Protein AF-A0A512CD58-F1 (afdb_monomer)

Organism: NCBI:txid1350429

Structure (mmCIF, N/CA/C/O backbone):
data_AF-A0A512CD58-F1
#
_entry.id   AF-A0A512CD58-F1
#
loop_
_atom_site.group_PDB
_atom_site.id
_atom_site.type_symbol
_atom_site.label_atom_id
_atom_site.label_alt_id
_atom_site.label_comp_id
_atom_site.label_asym_id
_atom_site.label_entity_id
_atom_site.label_seq_id
_atom_site.pdbx_PDB_ins_code
_atom_site.Cartn_x
_atom_site.Cartn_y
_atom_site.Cartn_z
_atom_site.occupancy
_atom_site.B_iso_or_equiv
_atom_site.auth_seq_id
_atom_site.auth_comp_id
_atom_site.auth_asym_id
_atom_site.auth_atom_id
_atom_site.pdbx_PDB_model_num
ATOM 1 N N . MET A 1 1 ? -15.298 -20.576 29.309 1.00 39.88 1 MET A N 1
ATOM 2 C CA . MET A 1 1 ? -14.193 -19.638 29.587 1.00 39.88 1 MET A CA 1
ATOM 3 C C . MET A 1 1 ? -14.204 -18.574 28.503 1.00 39.88 1 MET A C 1
ATOM 5 O O . MET A 1 1 ? -13.959 -18.889 27.339 1.00 39.88 1 MET A O 1
ATOM 9 N N . ASP A 1 2 ? -14.595 -17.360 28.875 1.00 49.53 2 ASP A N 1
ATOM 10 C CA . ASP A 1 2 ? -14.636 -16.187 28.004 1.00 49.53 2 ASP A CA 1
ATOM 11 C C . ASP A 1 2 ? -13.456 -15.301 28.380 1.00 49.53 2 ASP A C 1
ATOM 13 O O . ASP A 1 2 ? -13.447 -14.677 29.436 1.00 49.53 2 ASP A O 1
ATOM 17 N N . PHE A 1 3 ? -12.411 -15.339 27.558 1.00 56.50 3 PHE A N 1
ATOM 18 C CA . PHE A 1 3 ? -11.227 -14.521 27.768 1.00 56.50 3 PHE A CA 1
ATOM 19 C C . PHE A 1 3 ? -11.322 -13.288 26.879 1.00 56.50 3 PHE A C 1
ATOM 21 O O . PHE A 1 3 ? -11.311 -13.395 25.653 1.00 56.50 3 PHE A O 1
ATOM 28 N N . THR A 1 4 ? -11.422 -12.125 27.509 1.00 58.53 4 THR A N 1
ATOM 29 C CA . THR A 1 4 ? -11.257 -10.829 26.857 1.00 58.53 4 THR A CA 1
ATOM 30 C C . THR A 1 4 ? -9.764 -10.593 26.655 1.00 58.53 4 THR A C 1
ATOM 32 O O . THR A 1 4 ? -8.994 -10.651 27.616 1.00 58.53 4 THR A O 1
ATOM 35 N N . PHE A 1 5 ? -9.328 -10.378 25.414 1.00 62.50 5 PHE A N 1
ATOM 36 C CA . PHE A 1 5 ? -7.914 -10.145 25.122 1.00 62.50 5 PHE A CA 1
ATOM 37 C C . PHE A 1 5 ? -7.611 -8.651 25.213 1.00 62.50 5 PHE A C 1
ATOM 39 O O . PHE A 1 5 ? -8.264 -7.839 24.558 1.00 62.50 5 PHE A O 1
ATOM 46 N N . ASN A 1 6 ? -6.623 -8.304 26.034 1.00 61.16 6 ASN A N 1
ATOM 47 C CA . ASN A 1 6 ? -6.153 -6.940 26.218 1.00 61.16 6 ASN A CA 1
ATOM 48 C C . ASN A 1 6 ? -4.853 -6.743 25.431 1.00 61.16 6 ASN A C 1
ATOM 50 O O . ASN A 1 6 ? -3.805 -7.246 25.839 1.00 61.16 6 ASN A O 1
ATOM 54 N N . ILE A 1 7 ? -4.930 -6.038 24.299 1.00 64.56 7 ILE A N 1
ATOM 55 C CA . ILE A 1 7 ? -3.810 -5.912 23.348 1.00 64.56 7 ILE A CA 1
ATOM 56 C C . ILE A 1 7 ? -2.628 -5.165 23.976 1.00 64.56 7 ILE A C 1
ATOM 58 O O . ILE A 1 7 ? -1.480 -5.570 23.807 1.00 64.56 7 ILE A O 1
ATOM 62 N N . LEU A 1 8 ? -2.914 -4.096 24.724 1.00 66.12 8 LEU A N 1
ATOM 63 C CA . LEU A 1 8 ? -1.905 -3.236 25.347 1.00 66.12 8 LEU A CA 1
ATOM 64 C C . LEU A 1 8 ? -1.592 -3.630 26.800 1.00 66.12 8 LEU A C 1
ATOM 66 O O . LEU A 1 8 ? -0.697 -3.055 27.411 1.00 66.12 8 LEU A O 1
ATOM 70 N N . ARG A 1 9 ? -2.303 -4.626 27.353 1.00 63.31 9 ARG A N 1
ATOM 71 C CA . ARG A 1 9 ? -2.221 -5.069 28.762 1.00 63.31 9 ARG A CA 1
ATOM 72 C C . ARG A 1 9 ? -2.487 -3.964 29.799 1.00 63.31 9 ARG A C 1
ATOM 74 O O . ARG A 1 9 ? -2.172 -4.147 30.968 1.00 63.31 9 ARG A O 1
ATOM 81 N N . ASP A 1 10 ? -3.119 -2.865 29.398 1.00 73.06 10 ASP A N 1
ATOM 82 C CA . ASP A 1 10 ? -3.409 -1.690 30.234 1.00 73.06 10 ASP A CA 1
ATOM 83 C C . ASP A 1 10 ? -4.895 -1.572 30.632 1.00 73.06 10 ASP A C 1
ATOM 85 O O . ASP A 1 10 ? -5.242 -0.876 31.577 1.00 73.06 10 ASP A O 1
ATOM 89 N N . GLY A 1 11 ? -5.771 -2.307 29.946 1.00 63.50 11 GLY A N 1
ATOM 90 C CA . GLY A 1 11 ? -7.209 -2.395 30.223 1.00 63.50 11 GLY A CA 1
ATOM 91 C C . GLY A 1 11 ? -8.039 -1.534 29.278 1.00 63.50 11 GLY A C 1
ATOM 92 O O . GLY A 1 11 ? -9.264 -1.597 29.315 1.00 63.50 11 GLY A O 1
ATOM 93 N N . THR A 1 12 ? -7.376 -0.781 28.401 1.00 64.62 12 THR A N 1
ATOM 94 C CA . THR A 1 12 ? -7.989 0.213 27.521 1.00 64.62 12 THR A CA 1
ATOM 95 C C . THR A 1 12 ? -8.616 -0.429 26.279 1.00 64.62 12 THR A C 1
ATOM 97 O O . THR A 1 12 ? -9.640 0.039 25.791 1.00 64.62 12 THR A O 1
ATOM 100 N N . PHE A 1 13 ? -8.046 -1.537 25.782 1.00 62.44 13 PHE A N 1
ATOM 101 C CA . PHE A 1 13 ? -8.487 -2.209 24.551 1.00 62.44 13 PHE A CA 1
ATOM 102 C C . PHE A 1 13 ? -8.849 -3.667 24.805 1.00 62.44 13 PHE A C 1
ATOM 104 O O . PHE A 1 13 ? -8.041 -4.579 24.622 1.00 62.44 13 PHE A O 1
ATOM 111 N N . LEU A 1 14 ? -10.089 -3.869 25.236 1.00 65.00 14 LEU A N 1
ATOM 112 C CA . LEU A 1 14 ? -10.677 -5.170 25.520 1.00 65.00 14 LEU A CA 1
ATOM 113 C C . LEU A 1 14 ? -11.419 -5.683 24.279 1.00 65.00 14 LEU A C 1
ATOM 115 O O . LEU A 1 14 ? -12.497 -5.190 23.956 1.00 65.00 14 LEU A O 1
ATOM 119 N N . ILE A 1 15 ? -10.857 -6.673 23.578 1.00 65.75 15 ILE A N 1
ATOM 120 C CA . ILE A 1 15 ? -11.544 -7.313 22.446 1.00 65.75 15 ILE A CA 1
ATOM 121 C C . ILE A 1 15 ? -12.494 -8.393 22.993 1.00 65.75 15 ILE A C 1
ATOM 123 O O . ILE A 1 15 ? -12.009 -9.354 23.607 1.00 65.75 15 ILE A O 1
ATOM 127 N N . PRO A 1 16 ? -13.823 -8.278 22.789 1.00 65.81 16 PRO A N 1
ATOM 128 C CA . PRO A 1 16 ? -14.753 -9.326 23.188 1.00 65.81 16 PRO A CA 1
ATOM 129 C C . PRO A 1 16 ? -14.544 -10.601 22.358 1.00 65.81 16 PRO A C 1
ATOM 131 O O . PRO A 1 16 ? -14.020 -10.595 21.251 1.00 65.81 16 PRO A O 1
ATOM 134 N N . LYS A 1 17 ? -14.956 -11.750 22.881 1.00 63.56 17 LYS A N 1
ATOM 135 C CA . LYS A 1 17 ? -14.901 -13.001 22.119 1.00 63.56 17 LYS A CA 1
ATOM 136 C C . LYS A 1 17 ? -15.968 -12.979 21.020 1.00 63.56 17 LYS A C 1
ATOM 138 O O . LYS A 1 17 ? -17.150 -12.827 21.313 1.00 63.56 17 LYS A O 1
ATOM 143 N N . GLY A 1 18 ? -15.565 -13.177 19.768 1.00 69.56 18 GLY A N 1
ATOM 144 C CA . GLY A 1 18 ? -16.477 -13.181 18.626 1.00 69.56 18 GLY A CA 1
ATOM 145 C C . GLY A 1 18 ? -15.795 -13.600 17.328 1.00 69.56 18 GLY A C 1
ATOM 146 O O . GLY A 1 18 ? -14.585 -13.819 17.282 1.00 69.56 18 GLY A O 1
ATOM 147 N N . THR A 1 19 ? -16.580 -13.733 16.259 1.00 69.12 19 THR A N 1
ATOM 148 C CA . THR A 1 19 ? -16.046 -13.985 14.917 1.00 69.12 19 THR A CA 1
ATOM 149 C C . THR A 1 19 ? -15.758 -12.657 14.235 1.00 69.12 19 THR A C 1
ATOM 151 O O . THR A 1 19 ? -16.672 -11.934 13.846 1.00 69.12 19 THR A O 1
ATOM 154 N N . TYR A 1 20 ? -14.479 -12.356 14.057 1.00 69.75 20 TYR A N 1
ATOM 155 C CA . TYR A 1 20 ? -14.029 -11.161 13.358 1.00 69.75 20 TYR A CA 1
ATOM 156 C C . TYR A 1 20 ? -13.720 -11.494 11.901 1.00 69.75 20 TYR A C 1
ATOM 158 O O . TYR A 1 20 ? -12.913 -12.377 11.616 1.00 69.75 20 TYR A O 1
ATOM 166 N N . LYS A 1 21 ? -14.370 -10.796 10.966 1.00 68.38 21 LYS A N 1
ATOM 167 C CA . LYS A 1 21 ? -14.082 -10.902 9.531 1.00 68.38 21 LYS A CA 1
ATOM 168 C C . LYS A 1 21 ? -13.373 -9.637 9.078 1.00 68.38 21 LYS A C 1
ATOM 170 O O . LYS A 1 21 ? -13.948 -8.559 9.153 1.00 68.38 21 LYS A O 1
ATOM 175 N N . ASN A 1 22 ? -12.153 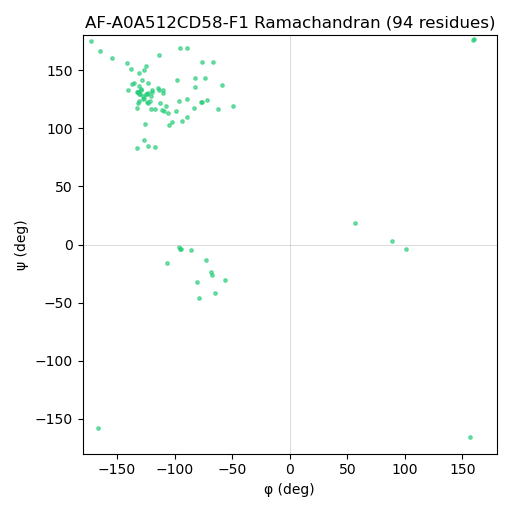-9.797 8.584 1.00 75.00 22 ASN A N 1
ATOM 176 C CA . ASN A 1 22 ? -11.477 -8.759 7.822 1.00 75.00 22 ASN A CA 1
ATOM 177 C C . ASN A 1 22 ? -11.973 -8.828 6.369 1.00 75.00 22 ASN A C 1
ATOM 179 O O . ASN A 1 22 ? -12.125 -9.925 5.818 1.00 75.00 22 ASN A O 1
ATOM 183 N N . ARG A 1 23 ? -12.281 -7.678 5.772 1.00 82.06 23 ARG A N 1
ATOM 184 C CA . ARG A 1 23 ? -12.632 -7.559 4.355 1.00 82.06 23 ARG A CA 1
ATOM 185 C C . ARG A 1 23 ? -11.679 -6.574 3.712 1.00 82.06 23 ARG A C 1
ATOM 187 O O . ARG A 1 23 ? -11.393 -5.531 4.277 1.00 82.06 23 ARG A O 1
ATOM 194 N N . GLY A 1 24 ? -11.224 -6.870 2.508 1.00 90.19 24 GLY A N 1
ATOM 195 C CA . GLY A 1 24 ? -10.382 -5.939 1.784 1.00 90.19 24 GLY A CA 1
ATOM 196 C C . GLY A 1 24 ? -10.272 -6.295 0.319 1.00 90.19 24 GLY A C 1
ATOM 197 O O . GLY A 1 24 ? -10.653 -7.389 -0.100 1.00 90.19 24 GLY A O 1
ATOM 198 N N . TYR A 1 25 ? -9.755 -5.347 -0.447 1.00 93.50 25 TYR A N 1
ATOM 199 C CA . TYR A 1 25 ? -9.406 -5.526 -1.844 1.00 93.50 25 TYR A CA 1
ATOM 200 C C . TYR A 1 25 ? -8.068 -4.850 -2.127 1.00 93.50 25 TYR A C 1
ATOM 202 O O . TYR A 1 25 ? -7.698 -3.864 -1.486 1.00 93.50 25 TYR A O 1
ATOM 210 N N . SER A 1 26 ? -7.351 -5.393 -3.103 1.00 96.31 26 SER A N 1
ATOM 211 C CA . SER A 1 26 ? -6.152 -4.785 -3.663 1.00 96.31 26 SER A CA 1
ATOM 212 C C . SER A 1 26 ? -6.295 -4.754 -5.176 1.00 96.31 26 SER A C 1
ATOM 214 O O . SER A 1 26 ? -6.733 -5.737 -5.779 1.00 96.31 26 SER A O 1
ATOM 216 N N . VAL A 1 27 ? -5.997 -3.602 -5.766 1.00 97.19 27 VAL A N 1
ATOM 217 C CA . VAL A 1 27 ? -6.012 -3.390 -7.212 1.00 97.19 27 VAL A CA 1
ATOM 218 C C . VAL A 1 27 ? -4.625 -2.944 -7.628 1.00 97.19 27 VAL A C 1
ATOM 220 O O . VAL A 1 27 ? -4.135 -1.930 -7.136 1.00 97.19 27 VAL A O 1
ATOM 223 N N . GLU A 1 28 ? -4.028 -3.684 -8.553 1.00 97.75 28 GLU A N 1
ATOM 224 C CA . GLU A 1 28 ? -2.714 -3.400 -9.119 1.00 97.75 28 GLU A CA 1
ATOM 225 C C . GLU A 1 28 ? -2.853 -3.055 -10.604 1.00 97.75 28 GLU A C 1
ATOM 227 O O . GLU A 1 28 ? -3.565 -3.725 -11.355 1.00 97.75 28 GLU A O 1
ATOM 232 N N . ALA A 1 29 ? -2.169 -1.995 -11.021 1.00 97.44 29 ALA A N 1
ATOM 233 C CA . ALA A 1 29 ? -2.132 -1.523 -12.395 1.00 97.44 29 ALA A CA 1
ATOM 234 C C . ALA A 1 29 ? -0.671 -1.383 -12.857 1.00 97.44 29 ALA A C 1
ATOM 236 O O . ALA A 1 29 ? -0.073 -0.313 -12.695 1.00 97.44 29 ALA A O 1
ATOM 237 N N . PRO A 1 30 ? -0.076 -2.448 -13.425 1.00 96.25 30 PRO A N 1
ATOM 238 C CA . PRO A 1 30 ? 1.265 -2.387 -13.983 1.00 96.25 30 PRO A CA 1
ATOM 239 C C . PRO A 1 30 ? 1.240 -1.815 -15.404 1.00 96.25 30 PRO A C 1
ATOM 241 O O . PRO A 1 30 ? 0.357 -2.104 -16.217 1.00 96.25 30 PRO A O 1
ATOM 244 N N . SER A 1 31 ? 2.256 -1.028 -15.737 1.00 94.62 31 SER A N 1
ATOM 245 C CA . SER A 1 31 ? 2.535 -0.644 -17.123 1.00 94.62 31 SER A CA 1
ATOM 246 C C . SER A 1 31 ? 3.460 -1.656 -17.813 1.00 94.62 31 SER A C 1
ATOM 248 O O . SER A 1 31 ? 4.043 -2.540 -17.190 1.00 94.62 31 SER A O 1
ATOM 250 N N . ALA A 1 32 ? 3.598 -1.541 -19.137 1.00 92.56 32 ALA A N 1
ATOM 251 C CA . ALA A 1 32 ? 4.398 -2.466 -19.935 1.00 92.56 32 ALA A CA 1
ATOM 252 C C . ALA A 1 32 ? 5.897 -2.445 -19.535 1.00 92.56 32 ALA A C 1
ATOM 254 O O . ALA A 1 32 ? 6.570 -1.434 -19.769 1.00 92.56 32 ALA A O 1
ATOM 255 N N . PRO A 1 33 ? 6.468 -3.560 -19.032 1.00 86.06 33 PRO A N 1
ATOM 256 C CA . PRO A 1 33 ? 7.803 -3.583 -18.418 1.00 86.06 33 PRO A CA 1
ATOM 257 C C . PRO A 1 33 ? 8.961 -3.440 -19.418 1.00 86.06 33 PRO A C 1
ATOM 259 O O . PRO A 1 33 ? 10.102 -3.203 -19.024 1.00 86.06 33 PRO A O 1
ATOM 262 N N . TYR A 1 34 ? 8.689 -3.592 -20.717 1.00 86.44 34 TYR A N 1
ATOM 263 C CA . TYR A 1 34 ? 9.671 -3.457 -21.798 1.00 86.44 34 TYR A CA 1
ATOM 264 C C . TYR A 1 34 ? 9.850 -2.009 -22.281 1.00 86.44 34 TYR A C 1
ATOM 266 O O . TYR A 1 34 ? 10.682 -1.743 -23.150 1.00 86.44 34 TYR A O 1
ATOM 274 N N . ARG A 1 35 ? 9.063 -1.058 -21.764 1.00 90.19 35 ARG A N 1
ATOM 275 C CA . ARG A 1 35 ? 9.211 0.361 -22.105 1.00 90.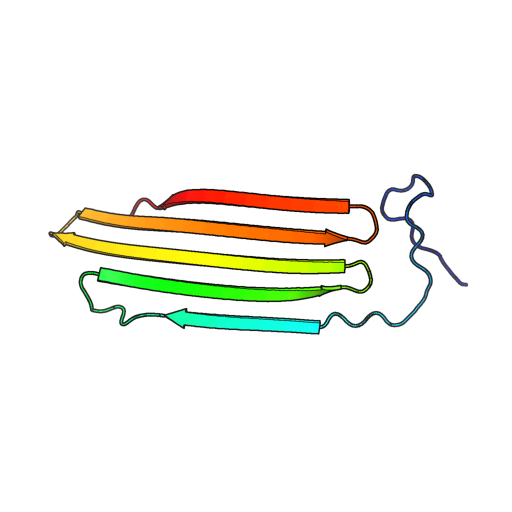19 35 ARG A CA 1
ATOM 276 C C . ARG A 1 35 ? 10.415 0.960 -21.378 1.00 90.19 35 ARG A C 1
ATOM 278 O O . ARG A 1 35 ? 10.841 0.467 -20.342 1.00 90.19 35 ARG A O 1
ATOM 285 N N . LYS A 1 36 ? 10.955 2.058 -21.915 1.00 91.12 36 LYS A N 1
ATOM 286 C CA . LYS A 1 36 ? 11.998 2.843 -21.228 1.00 91.12 36 LYS A CA 1
ATOM 287 C C . LYS A 1 36 ? 11.474 3.539 -19.973 1.00 91.12 36 LYS A C 1
ATOM 289 O O . LYS A 1 36 ? 12.250 3.836 -19.077 1.00 91.12 36 LYS A O 1
ATOM 294 N N . ILE A 1 37 ? 10.176 3.827 -19.946 1.00 92.38 37 ILE A N 1
ATOM 295 C CA . ILE A 1 37 ? 9.484 4.463 -18.831 1.00 92.38 37 ILE A CA 1
ATOM 296 C C . ILE A 1 37 ? 8.236 3.640 -18.550 1.00 92.38 37 ILE A C 1
ATOM 298 O O . ILE A 1 37 ? 7.475 3.327 -19.473 1.00 92.38 37 ILE A O 1
ATOM 302 N N . GLY A 1 38 ? 8.042 3.309 -17.287 1.00 94.69 38 GLY A N 1
ATOM 303 C CA . GLY A 1 38 ? 6.867 2.620 -16.791 1.00 94.69 38 GLY A CA 1
ATOM 304 C C . GLY A 1 38 ? 6.828 2.710 -15.278 1.00 94.69 38 GLY A C 1
ATOM 305 O O . GLY A 1 38 ? 7.423 3.606 -14.697 1.00 94.69 38 GLY A O 1
ATOM 306 N N . GLY A 1 39 ? 6.113 1.801 -14.651 1.00 95.69 39 GLY A N 1
ATOM 307 C CA . GLY A 1 39 ? 5.801 1.838 -13.238 1.00 95.69 39 GLY A CA 1
ATOM 308 C C . GLY A 1 39 ? 4.601 0.972 -12.905 1.00 95.69 39 GLY A C 1
ATOM 309 O O . GLY A 1 39 ? 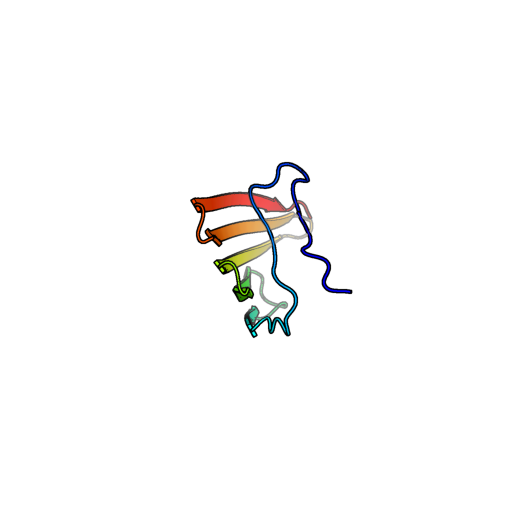3.953 0.414 -13.807 1.00 95.69 39 GLY A O 1
ATOM 310 N N . THR A 1 40 ? 4.307 0.921 -11.616 1.00 97.50 40 THR A N 1
ATOM 311 C CA . THR A 1 40 ? 3.175 0.199 -11.044 1.00 97.50 40 THR A CA 1
ATOM 312 C C . THR A 1 40 ? 2.431 1.113 -10.087 1.00 97.50 40 THR A C 1
ATOM 314 O O . THR A 1 40 ? 3.005 2.001 -9.458 1.00 97.50 40 THR A O 1
ATOM 317 N N . THR A 1 41 ? 1.121 0.932 -9.987 1.00 97.69 41 THR A N 1
ATOM 318 C CA . THR A 1 41 ? 0.318 1.561 -8.940 1.00 97.69 41 THR A CA 1
ATOM 319 C C . THR A 1 41 ? -0.565 0.511 -8.294 1.00 97.69 41 THR A C 1
ATOM 321 O O . THR A 1 41 ? -1.284 -0.205 -8.991 1.00 97.69 41 THR A O 1
ATOM 324 N N . THR A 1 42 ? -0.530 0.456 -6.969 1.00 98.19 42 THR A N 1
ATOM 325 C CA . THR A 1 42 ? -1.291 -0.483 -6.155 1.00 98.19 42 THR A CA 1
ATOM 326 C C . THR A 1 42 ? -2.134 0.287 -5.156 1.00 98.19 42 THR A C 1
ATOM 328 O O . THR A 1 42 ? -1.621 1.066 -4.354 1.00 98.19 42 THR A O 1
ATOM 331 N N . LEU A 1 43 ? -3.446 0.065 -5.193 1.00 97.38 43 LEU A N 1
ATOM 332 C CA . LEU A 1 43 ? -4.385 0.587 -4.210 1.00 97.38 43 LEU A CA 1
ATOM 333 C C . LEU A 1 43 ? -4.895 -0.567 -3.356 1.00 97.38 43 LEU A C 1
ATOM 335 O O . LEU A 1 43 ? -5.615 -1.440 -3.838 1.00 97.38 43 LEU A O 1
ATOM 339 N N . THR A 1 44 ? -4.565 -0.525 -2.073 1.00 97.19 44 THR A N 1
ATOM 340 C CA . THR A 1 44 ? -4.996 -1.503 -1.079 1.00 97.19 44 THR A CA 1
ATOM 341 C C . THR A 1 44 ? -5.993 -0.865 -0.122 1.00 97.19 44 THR A C 1
ATOM 343 O O . THR A 1 44 ? -5.777 0.227 0.403 1.00 97.19 44 THR A O 1
ATOM 346 N N . ASN A 1 45 ? -7.099 -1.556 0.124 1.00 95.19 45 ASN A N 1
ATOM 347 C CA . ASN A 1 45 ? -8.125 -1.131 1.060 1.00 95.19 45 ASN A CA 1
ATOM 348 C C . ASN A 1 45 ? -8.504 -2.300 1.964 1.00 95.19 45 ASN A C 1
ATOM 350 O O . ASN A 1 45 ? -8.971 -3.326 1.474 1.00 95.19 45 ASN A O 1
ATOM 354 N N . ILE A 1 46 ? -8.272 -2.156 3.265 1.00 93.06 46 ILE A N 1
ATOM 355 C CA . ILE A 1 46 ? -8.469 -3.213 4.258 1.00 93.06 46 ILE A CA 1
ATOM 356 C C . ILE A 1 46 ? -9.348 -2.670 5.381 1.00 93.06 46 ILE A C 1
ATOM 358 O O . ILE A 1 46 ? -9.058 -1.633 5.973 1.00 93.06 46 ILE A O 1
ATOM 362 N N . GLU A 1 47 ? -10.413 -3.392 5.692 1.00 89.38 47 GLU A N 1
ATOM 363 C CA . GLU A 1 47 ? -11.357 -3.112 6.765 1.00 89.38 47 GLU A CA 1
ATOM 364 C C . GLU A 1 47 ? -11.218 -4.170 7.859 1.00 89.38 47 GLU A C 1
ATOM 366 O O . GLU A 1 47 ? -11.491 -5.359 7.678 1.00 89.38 47 GLU A O 1
ATOM 371 N N . PHE A 1 48 ? -10.805 -3.703 9.028 1.00 81.88 48 PHE A N 1
ATOM 372 C CA . PHE A 1 48 ? -10.791 -4.448 10.272 1.00 81.88 48 PHE A CA 1
ATOM 373 C C . PHE A 1 48 ? -12.072 -4.152 11.057 1.00 81.88 48 PHE A C 1
ATOM 375 O O . PHE A 1 48 ? -12.811 -3.214 10.769 1.00 81.88 48 PHE A O 1
ATOM 382 N N . TRP A 1 49 ? -12.321 -4.919 12.115 1.00 77.12 49 TRP A N 1
ATOM 383 C CA . TRP A 1 49 ? -13.437 -4.626 13.019 1.00 77.12 49 TRP A CA 1
ATOM 384 C C . TRP A 1 49 ? -13.227 -3.340 13.832 1.00 77.12 49 TRP A C 1
ATOM 386 O O . TRP A 1 49 ? -14.197 -2.748 14.279 1.00 77.12 49 TRP A O 1
ATOM 39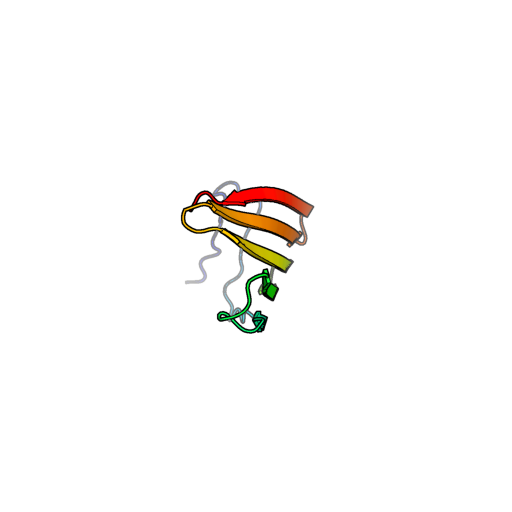6 N N . THR A 1 50 ? -11.974 -2.919 14.026 1.00 77.88 50 THR A N 1
ATOM 397 C CA . THR A 1 50 ? -11.577 -1.716 14.778 1.00 77.88 50 THR A CA 1
ATOM 398 C C . THR A 1 50 ? -11.341 -0.489 13.899 1.00 77.88 50 THR A C 1
ATOM 400 O O . THR A 1 50 ? -11.005 0.574 14.423 1.00 77.88 50 THR A O 1
ATOM 403 N N . GLY A 1 51 ? -11.459 -0.613 12.572 1.00 87.06 51 GLY A N 1
ATOM 404 C CA . GLY A 1 51 ? -11.161 0.491 11.667 1.00 87.06 51 GLY A CA 1
ATOM 405 C C . GLY A 1 51 ? -10.799 0.074 10.248 1.00 87.06 51 GLY A C 1
ATOM 406 O O . GLY A 1 51 ? -11.001 -1.061 9.831 1.00 87.06 51 GLY A O 1
ATOM 407 N N . ARG A 1 52 ? -10.243 1.013 9.487 1.00 91.38 52 ARG A N 1
ATOM 408 C CA . ARG A 1 52 ? -9.943 0.860 8.064 1.00 91.38 52 ARG A CA 1
ATOM 409 C C . ARG A 1 52 ? -8.569 1.417 7.724 1.00 91.38 52 ARG A C 1
ATOM 411 O O . ARG A 1 52 ? -8.212 2.512 8.155 1.00 91.38 52 ARG A O 1
ATOM 418 N N . GLN A 1 53 ? -7.838 0.691 6.891 1.00 93.81 53 GLN A N 1
ATOM 419 C CA . GLN A 1 53 ? -6.587 1.120 6.286 1.00 93.81 53 GLN A CA 1
ATOM 420 C C . GLN A 1 53 ? -6.760 1.279 4.776 1.00 93.81 53 GLN A C 1
ATOM 422 O O . GLN A 1 53 ? -7.285 0.398 4.096 1.00 93.81 53 GLN A O 1
ATOM 427 N N . VAL A 1 54 ? -6.281 2.400 4.250 1.00 96.19 54 VAL A N 1
ATOM 428 C CA . VAL A 1 54 ? -6.146 2.649 2.814 1.00 96.19 54 VAL A CA 1
ATOM 429 C C . VAL A 1 54 ? -4.681 2.917 2.526 1.00 96.19 54 VAL A C 1
ATOM 431 O O . VAL A 1 54 ? -4.083 3.776 3.168 1.00 96.19 54 VAL A O 1
ATOM 434 N N . GLN A 1 55 ? -4.116 2.198 1.566 1.00 97.19 55 GLN A N 1
ATOM 435 C CA . GLN A 1 55 ? -2.729 2.340 1.155 1.00 97.19 55 GLN A CA 1
ATOM 436 C C . GLN A 1 55 ? -2.643 2.500 -0.362 1.00 97.19 55 GLN A C 1
ATOM 438 O O . GLN A 1 55 ? -3.307 1.781 -1.105 1.00 97.19 55 GLN A O 1
ATOM 443 N N . LEU A 1 56 ? -1.845 3.467 -0.799 1.00 97.75 56 LEU A N 1
ATOM 444 C CA . LEU A 1 56 ? -1.503 3.728 -2.186 1.00 97.75 56 LEU A CA 1
ATOM 445 C C . LEU A 1 56 ? 0.013 3.619 -2.324 1.00 97.75 56 LEU A C 1
ATOM 447 O O . LEU A 1 56 ? 0.751 4.427 -1.759 1.00 97.75 56 LEU A O 1
ATOM 451 N N . ASP A 1 57 ? 0.448 2.648 -3.111 1.00 97.88 57 ASP A N 1
ATOM 452 C CA . ASP A 1 57 ? 1.837 2.452 -3.497 1.00 97.88 57 ASP A CA 1
ATOM 453 C C . ASP A 1 57 ? 1.963 2.781 -4.982 1.00 97.88 57 ASP A C 1
ATOM 455 O O . ASP A 1 57 ? 1.172 2.303 -5.794 1.00 97.88 57 ASP A O 1
ATOM 459 N N . ALA A 1 58 ? 2.927 3.612 -5.355 1.00 97.50 58 ALA A N 1
ATOM 460 C CA . ALA A 1 58 ? 3.198 3.917 -6.749 1.00 97.50 58 ALA A CA 1
ATOM 461 C C . ALA A 1 58 ? 4.700 3.994 -6.987 1.00 97.50 58 ALA A C 1
ATOM 463 O O . ALA A 1 58 ? 5.409 4.676 -6.254 1.00 97.50 58 ALA A O 1
ATOM 464 N N . ASP A 1 59 ? 5.177 3.346 -8.037 1.00 96.56 59 ASP A N 1
ATOM 465 C CA . ASP A 1 59 ? 6.548 3.477 -8.510 1.00 96.56 59 ASP A CA 1
ATOM 466 C C . ASP A 1 59 ? 6.565 3.879 -9.980 1.00 96.56 59 ASP A C 1
ATOM 468 O O . ASP A 1 59 ? 5.620 3.630 -10.732 1.00 96.56 59 ASP A O 1
ATOM 472 N N . VAL A 1 60 ? 7.647 4.537 -10.379 1.00 95.25 60 VAL A N 1
ATOM 473 C CA . VAL A 1 60 ? 7.932 4.842 -11.777 1.00 95.25 60 VAL A CA 1
ATOM 474 C C . VAL A 1 60 ? 9.370 4.448 -12.040 1.00 95.25 60 VAL A C 1
ATOM 476 O O . VAL A 1 60 ? 10.262 4.987 -11.403 1.00 95.25 60 VAL A O 1
ATOM 479 N N . PHE A 1 61 ? 9.614 3.551 -12.990 1.00 93.38 61 PHE A N 1
ATOM 480 C CA . PHE A 1 61 ? 10.958 3.209 -13.440 1.00 93.38 61 PHE A CA 1
ATOM 481 C C . PHE A 1 61 ? 11.325 3.974 -14.717 1.00 93.38 61 PHE A C 1
ATOM 483 O O . PHE A 1 61 ? 10.509 4.149 -15.628 1.00 93.38 61 PHE A O 1
ATOM 490 N N . ILE A 1 62 ? 12.586 4.397 -14.805 1.00 92.50 62 ILE A N 1
ATOM 491 C CA . ILE A 1 62 ? 13.177 5.092 -15.952 1.00 92.50 62 ILE A CA 1
ATOM 492 C C . ILE A 1 62 ? 14.498 4.406 -16.307 1.00 92.50 62 ILE A C 1
ATOM 494 O O . ILE A 1 62 ? 15.402 4.336 -15.478 1.00 92.50 62 ILE A O 1
ATOM 498 N N . ARG A 1 63 ? 14.612 3.950 -17.558 1.00 90.12 63 ARG A N 1
ATOM 499 C CA . ARG A 1 63 ? 15.793 3.295 -18.142 1.00 90.12 63 ARG A CA 1
ATOM 500 C C . ARG A 1 63 ? 16.320 4.147 -19.293 1.00 90.12 63 ARG A C 1
ATOM 502 O O . ARG A 1 63 ? 15.918 3.975 -20.450 1.00 90.12 63 ARG A O 1
ATOM 509 N N . SER A 1 64 ? 17.132 5.152 -18.981 1.00 79.88 64 SER A N 1
ATOM 510 C CA . SER A 1 64 ? 17.555 6.161 -19.962 1.00 79.88 64 SER A CA 1
ATOM 511 C C . SER A 1 64 ? 18.671 5.657 -20.879 1.00 79.88 64 SER A C 1
ATOM 513 O O . SER A 1 64 ? 18.594 5.836 -22.097 1.00 79.88 64 SER A O 1
ATOM 515 N N . PHE A 1 65 ? 19.695 5.022 -20.308 1.00 81.12 65 PHE A N 1
ATOM 516 C CA . PHE A 1 65 ? 20.868 4.490 -21.007 1.00 81.12 65 PHE A CA 1
ATOM 517 C C . PHE A 1 65 ? 21.485 3.340 -20.206 1.00 81.12 65 PHE A C 1
ATOM 519 O O . PHE A 1 65 ? 21.230 3.200 -19.014 1.00 81.12 65 PHE A O 1
ATOM 526 N N . THR A 1 66 ? 22.284 2.501 -20.868 1.00 79.38 66 THR A N 1
ATOM 527 C CA . THR A 1 66 ? 22.972 1.361 -20.243 1.00 79.38 66 THR A CA 1
ATOM 528 C C . THR A 1 66 ? 23.698 1.784 -18.969 1.00 79.38 66 THR A C 1
ATOM 530 O O . THR A 1 66 ? 24.596 2.623 -19.024 1.00 79.38 66 THR A O 1
ATOM 533 N N . GLY A 1 67 ? 23.307 1.188 -17.841 1.00 75.81 67 GLY A N 1
ATOM 534 C CA . GLY A 1 67 ? 23.913 1.434 -16.533 1.00 75.81 67 GLY A CA 1
ATOM 535 C C . GLY A 1 67 ? 23.297 2.579 -15.724 1.00 75.81 67 GLY A C 1
ATOM 536 O O . GLY A 1 67 ? 23.793 2.849 -14.634 1.00 75.81 67 GLY A O 1
ATOM 537 N N . LEU A 1 68 ? 22.238 3.240 -16.210 1.00 83.69 68 LEU A N 1
ATOM 538 C CA . LEU A 1 68 ? 21.484 4.211 -15.418 1.00 83.69 68 LEU A CA 1
ATOM 539 C C . LEU A 1 68 ? 19.995 3.866 -15.397 1.00 83.69 68 LEU A C 1
ATOM 541 O O . LEU A 1 68 ? 19.258 4.141 -16.347 1.00 83.69 68 LEU A O 1
ATOM 545 N N . ASP A 1 69 ? 19.587 3.316 -14.259 1.00 87.94 69 ASP A N 1
ATOM 546 C CA . ASP A 1 69 ? 18.210 2.982 -13.930 1.00 87.94 69 ASP A CA 1
ATOM 547 C C . ASP A 1 69 ? 17.802 3.772 -12.678 1.00 87.94 69 ASP A C 1
ATOM 549 O O . ASP A 1 69 ? 18.548 3.864 -11.701 1.00 87.94 69 ASP A 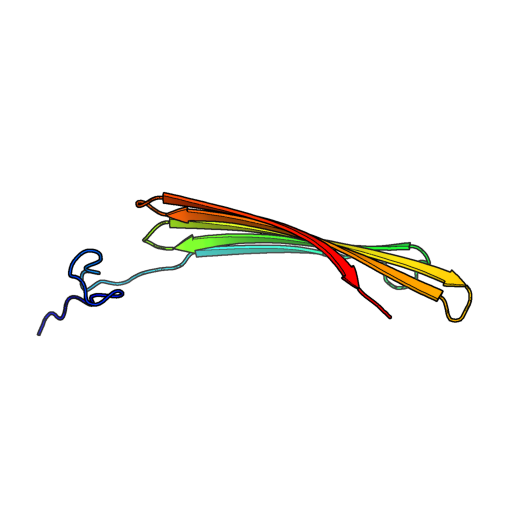O 1
ATOM 553 N N . MET A 1 70 ? 16.624 4.390 -12.722 1.00 91.44 70 MET A N 1
ATOM 554 C CA . MET A 1 70 ? 16.077 5.181 -11.619 1.00 91.44 70 MET A CA 1
ATOM 555 C C . MET A 1 70 ? 14.640 4.763 -11.358 1.00 91.44 70 MET A C 1
ATOM 557 O O . MET A 1 70 ? 13.844 4.723 -12.295 1.00 91.44 70 MET A O 1
ATOM 561 N N . THR A 1 71 ? 14.301 4.514 -10.092 1.00 94.31 71 THR A N 1
ATOM 562 C CA . THR A 1 71 ? 12.936 4.131 -9.713 1.00 94.31 71 THR A CA 1
ATOM 563 C C . THR A 1 71 ? 12.448 4.942 -8.510 1.00 94.31 71 THR A C 1
ATOM 565 O O . THR A 1 71 ? 12.595 4.505 -7.368 1.00 94.31 71 THR A O 1
ATOM 568 N N . PRO A 1 72 ? 11.927 6.168 -8.702 1.00 95.31 72 PRO A N 1
ATOM 569 C CA . PRO A 1 72 ? 11.167 6.852 -7.662 1.00 95.31 72 PRO A CA 1
ATOM 570 C C . PRO A 1 72 ? 9.950 6.026 -7.232 1.00 95.31 72 PRO A C 1
ATOM 572 O O . PRO A 1 72 ? 9.217 5.492 -8.063 1.00 95.31 72 PRO A O 1
ATOM 57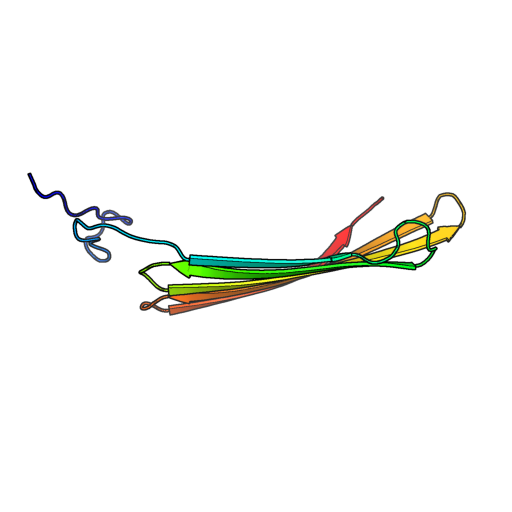5 N N . ALA A 1 73 ? 9.722 5.978 -5.925 1.00 96.94 73 ALA A N 1
ATOM 576 C CA . ALA A 1 73 ? 8.588 5.330 -5.294 1.00 96.94 73 ALA A CA 1
ATOM 577 C C . ALA A 1 73 ? 7.893 6.287 -4.322 1.00 96.94 73 ALA A C 1
ATOM 579 O O . ALA A 1 73 ? 8.521 7.067 -3.600 1.00 96.94 73 ALA A O 1
ATOM 580 N N . TYR A 1 74 ? 6.573 6.209 -4.313 1.00 97.56 74 TYR A N 1
ATOM 581 C CA . TYR A 1 74 ? 5.661 6.964 -3.482 1.00 97.56 74 TYR A CA 1
ATOM 582 C C . TYR A 1 74 ? 4.785 5.991 -2.701 1.00 97.56 74 TYR A C 1
ATOM 584 O O . TYR A 1 74 ? 4.182 5.081 -3.265 1.00 97.56 74 TYR A O 1
ATOM 592 N N . ASN A 1 75 ? 4.708 6.203 -1.394 1.00 97.44 75 ASN A N 1
ATOM 593 C CA . ASN A 1 75 ? 3.896 5.412 -0.490 1.00 97.44 75 ASN A CA 1
ATOM 594 C C . ASN A 1 75 ? 3.016 6.350 0.326 1.00 97.44 75 ASN A C 1
ATOM 596 O O . ASN A 1 75 ? 3.508 7.271 0.986 1.00 97.44 75 ASN A O 1
ATOM 600 N N . TYR A 1 76 ? 1.718 6.109 0.291 1.00 97.56 7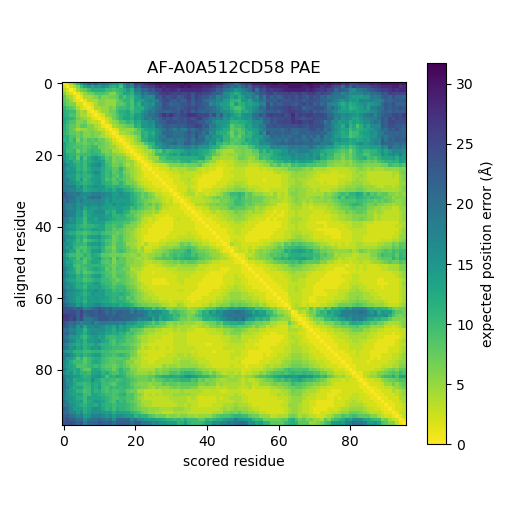6 TYR A N 1
ATOM 601 C CA . TYR A 1 76 ? 0.754 6.777 1.138 1.00 97.56 76 TYR A CA 1
ATOM 602 C C . TYR A 1 76 ? -0.048 5.732 1.894 1.00 97.56 76 TYR A C 1
ATOM 604 O O . TYR A 1 76 ? -0.618 4.828 1.294 1.00 97.56 76 TYR A O 1
ATOM 612 N N . SER A 1 77 ? -0.147 5.883 3.208 1.00 95.94 77 SER A N 1
ATOM 613 C CA . SER A 1 77 ? -0.966 5.022 4.050 1.00 95.94 77 SER A CA 1
ATOM 614 C C . SER A 1 77 ? -1.795 5.869 4.999 1.00 95.94 77 SER A C 1
ATOM 616 O O . SER A 1 77 ? -1.288 6.772 5.663 1.00 95.94 77 SER A O 1
ATOM 618 N N . SER A 1 78 ? -3.088 5.585 5.067 1.00 96.06 78 SER A N 1
ATOM 619 C CA . SER A 1 78 ? -4.001 6.163 6.039 1.00 96.06 78 SER A CA 1
ATOM 620 C C . SER A 1 78 ? -4.665 5.044 6.816 1.00 96.06 78 SER A C 1
ATOM 622 O O . SER A 1 78 ? -5.351 4.200 6.247 1.00 96.06 78 SER A O 1
ATOM 624 N N . VAL A 1 79 ? -4.496 5.081 8.131 1.00 93.31 79 VAL A N 1
ATOM 625 C CA . VAL A 1 79 ? -5.129 4.164 9.073 1.00 93.31 79 VAL A CA 1
ATOM 626 C C . VAL A 1 79 ? -6.115 4.974 9.904 1.00 93.31 79 VAL A C 1
ATOM 628 O O . VAL A 1 79 ? 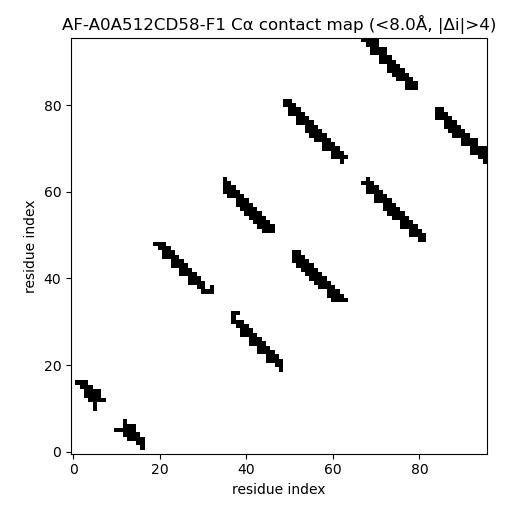-5.734 5.955 10.538 1.00 93.31 79 VAL A O 1
ATOM 631 N N . ASN A 1 80 ? -7.388 4.594 9.879 1.00 91.56 80 ASN A N 1
ATOM 632 C CA . ASN A 1 80 ? -8.436 5.187 10.702 1.00 91.56 80 ASN A CA 1
ATOM 633 C C . ASN A 1 80 ? -8.974 4.111 11.639 1.00 91.56 80 ASN A C 1
ATOM 635 O O . ASN A 1 80 ? -9.528 3.118 11.176 1.00 91.56 80 ASN A O 1
ATOM 639 N N . LEU A 1 81 ? -8.801 4.317 12.937 1.00 86.06 81 LEU A N 1
ATOM 640 C CA . LEU A 1 81 ? -9.302 3.469 14.013 1.00 86.06 81 LEU A CA 1
ATOM 641 C C . LEU A 1 81 ? -10.356 4.252 14.800 1.00 86.06 81 LEU A C 1
ATOM 643 O O . LEU A 1 81 ? -10.393 5.481 14.740 1.00 86.06 81 LEU A O 1
ATOM 647 N N . GLU A 1 82 ? -11.181 3.568 15.587 1.00 80.31 82 GLU A N 1
ATOM 648 C CA . GLU A 1 82 ? -12.140 4.240 16.481 1.00 80.31 82 GLU A CA 1
ATOM 649 C C . GLU A 1 82 ? -11.461 5.227 17.449 1.00 80.31 82 GLU A C 1
ATOM 651 O O . GLU A 1 82 ? -12.046 6.236 17.830 1.00 80.31 82 GLU A O 1
ATOM 656 N N . GLN A 1 83 ? -10.213 4.952 17.830 1.00 77.62 83 GLN A N 1
ATOM 657 C CA . GLN A 1 83 ? -9.469 5.709 18.839 1.00 77.62 83 GLN A CA 1
ATOM 658 C C . GLN A 1 83 ? -8.563 6.791 18.243 1.00 77.62 83 GLN A C 1
ATOM 660 O O . GLN A 1 83 ? -7.928 7.537 18.986 1.00 77.62 83 GLN A O 1
ATOM 665 N N . GLY A 1 84 ? -8.482 6.888 16.915 1.00 82.94 84 GLY A N 1
ATOM 666 C CA . GLY A 1 84 ? -7.661 7.896 16.260 1.00 82.94 84 GLY A CA 1
ATOM 667 C C . GLY A 1 84 ? -7.305 7.557 14.823 1.00 82.94 84 GLY A C 1
ATOM 668 O O . GLY A 1 84 ? -7.610 6.484 14.305 1.00 82.94 84 GLY A O 1
ATOM 669 N N . ASN A 1 85 ? -6.626 8.490 14.166 1.00 90.88 85 ASN A N 1
ATOM 670 C CA . ASN A 1 85 ? -6.161 8.317 12.802 1.00 90.88 85 ASN A CA 1
ATOM 671 C C . ASN A 1 85 ? -4.660 8.582 12.684 1.00 90.88 85 ASN A C 1
ATOM 673 O O . ASN A 1 85 ? -4.068 9.360 13.426 1.00 90.88 85 ASN A O 1
ATOM 677 N N . PHE A 1 86 ? -4.045 7.903 11.727 1.00 93.12 86 PHE A N 1
ATOM 678 C CA . PHE A 1 86 ? -2.646 8.069 11.384 1.00 93.12 86 PHE A CA 1
ATOM 679 C C . PHE A 1 86 ? -2.503 8.127 9.868 1.00 93.12 86 PHE A C 1
ATOM 681 O O . PHE A 1 86 ? -3.175 7.397 9.133 1.00 93.12 86 PHE A O 1
ATOM 688 N N . LYS A 1 87 ? -1.640 9.025 9.395 1.00 95.94 87 LYS A N 1
ATOM 689 C CA . LYS A 1 87 ? -1.322 9.187 7.978 1.00 95.94 87 LYS A CA 1
ATOM 690 C C . LYS A 1 87 ? 0.187 9.186 7.813 1.00 95.94 87 LYS A C 1
ATOM 692 O O . LYS A 1 87 ? 0.879 9.945 8.486 1.00 95.94 87 LYS A O 1
ATOM 697 N N . LEU A 1 88 ? 0.666 8.361 6.896 1.00 95.69 88 LEU A N 1
ATOM 698 C CA . LEU A 1 88 ? 2.060 8.273 6.509 1.00 95.69 88 LEU A CA 1
ATOM 699 C C . LEU A 1 88 ? 2.180 8.592 5.026 1.00 95.69 88 LEU A C 1
ATOM 701 O O . LEU A 1 88 ? 1.468 8.018 4.206 1.00 95.69 88 LEU A O 1
ATOM 705 N N . THR A 1 89 ? 3.116 9.474 4.700 1.00 97.25 89 THR A N 1
ATOM 706 C CA . THR A 1 89 ? 3.506 9.764 3.324 1.00 97.25 89 THR A CA 1
ATOM 707 C C . THR A 1 89 ? 5.012 9.604 3.227 1.00 97.25 89 THR A C 1
ATOM 709 O O . THR A 1 89 ? 5.748 10.222 3.997 1.00 97.25 89 THR A O 1
ATOM 712 N N . LYS A 1 90 ? 5.475 8.791 2.281 1.00 97.31 90 LYS A N 1
ATOM 713 C CA . LYS A 1 90 ? 6.891 8.550 2.021 1.00 97.31 90 LYS A CA 1
ATOM 714 C C . LYS A 1 90 ? 7.164 8.694 0.530 1.00 97.31 90 LYS A C 1
ATOM 716 O O . LYS A 1 90 ? 6.413 8.196 -0.302 1.00 97.31 90 LYS A O 1
ATOM 721 N N . LEU A 1 91 ? 8.259 9.371 0.216 1.00 97.12 91 LEU A N 1
ATOM 722 C CA . LEU A 1 91 ? 8.829 9.442 -1.120 1.00 97.12 91 LEU A CA 1
ATOM 723 C C . LEU A 1 91 ? 10.266 8.937 -1.026 1.00 97.12 91 LEU A C 1
ATOM 725 O O . LEU A 1 91 ? 11.014 9.382 -0.154 1.00 97.12 91 LE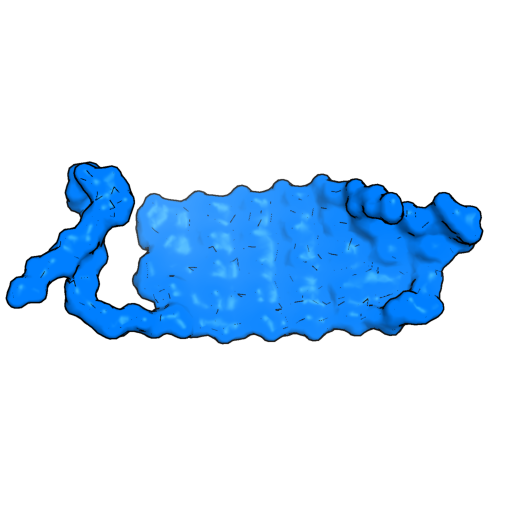U A O 1
ATOM 729 N N . GLU A 1 92 ? 10.648 8.012 -1.896 1.00 95.94 92 GLU A N 1
ATOM 730 C CA . GLU A 1 92 ? 12.005 7.479 -1.941 1.00 95.94 92 GLU A CA 1
ATOM 731 C C . GLU A 1 92 ? 12.482 7.243 -3.371 1.00 95.94 92 GLU A C 1
ATOM 733 O O . GLU A 1 92 ? 11.687 7.079 -4.290 1.00 95.94 92 GLU A O 1
ATOM 738 N N . LEU A 1 93 ? 13.799 7.240 -3.559 1.00 93.88 93 LEU A N 1
ATOM 739 C CA . LEU A 1 93 ? 14.424 6.817 -4.804 1.00 93.88 93 LEU A CA 1
ATOM 740 C C . LEU A 1 93 ? 15.038 5.439 -4.577 1.00 93.88 93 LEU A C 1
ATOM 742 O O . LEU A 1 93 ? 15.991 5.305 -3.806 1.00 93.88 93 LEU A O 1
ATOM 746 N N . ILE A 1 94 ? 14.496 4.427 -5.247 1.00 88.31 94 ILE A N 1
ATOM 747 C CA . ILE A 1 94 ? 15.036 3.072 -5.217 1.00 88.31 94 ILE A CA 1
ATOM 748 C C . ILE A 1 94 ? 16.271 3.055 -6.119 1.00 88.31 94 ILE A C 1
ATOM 750 O O . ILE A 1 94 ? 16.210 3.429 -7.295 1.00 88.31 94 ILE A O 1
ATOM 754 N N . LYS A 1 95 ? 17.409 2.674 -5.533 1.00 73.12 95 LYS A N 1
ATOM 755 C CA . LYS A 1 95 ? 18.657 2.473 -6.271 1.00 73.12 95 LYS A CA 1
ATOM 756 C C . LYS A 1 95 ? 18.569 1.172 -7.081 1.00 73.12 95 LYS A C 1
ATOM 758 O O . LYS A 1 95 ? 17.960 0.227 -6.578 1.00 73.12 95 LYS A O 1
ATOM 763 N N . PRO A 1 96 ? 19.140 1.145 -8.294 1.00 64.94 96 PRO A N 1
ATOM 764 C CA . PRO A 1 96 ? 19.154 -0.045 -9.136 1.00 64.94 96 PRO A CA 1
ATOM 765 C C . PRO A 1 96 ? 20.011 -1.176 -8.562 1.00 64.94 96 PRO A C 1
ATOM 767 O O . PRO A 1 96 ? 20.927 -0.880 -7.756 1.00 64.94 96 PRO A O 1
#

Solvent-accessible surface area (backbone atoms only — not comparable to full-atom values): 5607 Å² total; per-residue (Å²): 138,87,70,66,48,47,83,82,75,76,73,84,50,68,45,73,82,74,89,81,70,74,50,69,55,74,49,78,51,73,49,65,84,89,48,53,60,37,36,38,39,35,44,38,41,39,35,50,91,63,33,40,38,42,35,41,40,37,40,39,39,39,50,83,51,97,94,46,56,43,29,47,35,40,39,38,39,38,41,40,39,86,90,47,72,51,76,48,77,47,75,48,73,49,78,115

Nearest PDB structures (foldseek):
  1nqf-assembly1_A  TM=8.084E-01  e=7.668E+00  Escherichia coli
  4fqe-assembly1_A  TM=4.428E-01  e=1.372E+00  Dickeya dadantii 3937
  7tt1-assembly1_A  TM=3.277E-01  e=3.638E+00  Escherichia coli

Radius of gyration: 19.62 Å; Cα contacts (8 Å, |Δi|>4): 196; chains: 1; bounding box: 40×29×52 Å

Secondary structure (DSSP, 8-state):
----EESSSSSS-EEPSS----EEEEEEEEPPTTSSEEEEEEEEEEEETTEEEEEEEEEEEEEEETTEEEEEEEEEEEEEETTEEEEEEEEEEE--

Foldseek 3Di:
DWDFDDPVVPPPDTDGDDDWDKDWDKDKDWDDPPDQKTKIWMWIWIDTPFWIKIKIKIWMWHNPDPPDIKIKIWIWMWTDGPVGIDIDIDIDIDDD

pLDDT: mean 84.86, std 13.7, range [39.88, 98.19]

Mean predicted aligned error: 8.53 Å

Sequence (96 aa):
MDFTFNILRDGTFLIPKGTYKNRGYSVEAPSAPYRKIGGTTTLTNIEFWTGRQVQLDADVFIRSFTGLDMTPAYNYSSVNLEQGNFKLTKLELIKP